Protein AF-A0A383CSD3-F1 (afdb_monomer_lite)

Structure (mmCIF, N/CA/C/O backbone):
data_AF-A0A383CSD3-F1
#
_entry.id   AF-A0A383CSD3-F1
#
loop_
_atom_site.group_PDB
_atom_site.id
_atom_site.type_symbol
_atom_site.label_atom_id
_atom_site.label_alt_id
_atom_site.label_comp_id
_atom_site.label_asym_id
_atom_site.label_entity_id
_atom_site.label_seq_id
_atom_site.pdbx_PDB_ins_code
_atom_site.Cartn_x
_atom_site.Cartn_y
_atom_site.Cartn_z
_atom_site.occupancy
_atom_site.B_iso_or_equiv
_atom_site.auth_seq_id
_atom_site.auth_comp_id
_atom_site.auth_asym_id
_atom_site.auth_atom_id
_atom_site.pdbx_PDB_model_num
ATOM 1 N N . MET A 1 1 ? 3.327 -31.174 -11.644 1.00 37.53 1 MET A N 1
ATOM 2 C CA . MET A 1 1 ? 3.788 -30.300 -10.546 1.00 37.53 1 MET A CA 1
ATOM 3 C C . MET A 1 1 ? 2.641 -29.355 -10.248 1.00 37.53 1 MET A C 1
ATOM 5 O O . MET A 1 1 ? 2.249 -28.634 -11.151 1.00 37.53 1 MET A O 1
ATOM 9 N N . VAL A 1 2 ? 2.007 -29.459 -9.078 1.00 44.34 2 VAL A N 1
ATOM 10 C CA . VAL A 1 2 ? 0.899 -28.562 -8.716 1.00 44.34 2 VAL A CA 1
ATOM 11 C C . VAL A 1 2 ? 1.525 -27.230 -8.331 1.00 44.34 2 VAL A C 1
ATOM 13 O O . VAL A 1 2 ? 2.250 -27.156 -7.341 1.00 44.34 2 VAL A O 1
ATOM 16 N N . GLU A 1 3 ? 1.311 -26.209 -9.148 1.00 51.56 3 GLU A N 1
ATOM 17 C CA . GLU A 1 3 ? 1.737 -24.847 -8.854 1.00 51.56 3 GLU A CA 1
ATOM 18 C C . GLU A 1 3 ? 0.929 -24.367 -7.640 1.00 51.56 3 GLU A C 1
ATOM 20 O O . GLU A 1 3 ? -0.267 -24.091 -7.733 1.00 51.56 3 GLU A O 1
ATOM 25 N N . GLN A 1 4 ? 1.541 -24.381 -6.452 1.00 55.56 4 GLN A N 1
ATOM 26 C CA . GLN A 1 4 ? 0.902 -23.843 -5.254 1.00 55.56 4 GLN A CA 1
ATOM 27 C C . GLN A 1 4 ? 0.767 -22.330 -5.427 1.00 55.56 4 GLN A C 1
ATOM 29 O O . GLN A 1 4 ? 1.710 -21.577 -5.185 1.00 55.56 4 GLN A O 1
ATOM 34 N N . LYS A 1 5 ? -0.415 -21.887 -5.860 1.00 75.00 5 LYS A N 1
ATOM 35 C CA . LYS A 1 5 ? -0.744 -20.468 -5.964 1.00 75.00 5 LYS A CA 1
ATOM 36 C C . LYS A 1 5 ? -0.708 -19.863 -4.560 1.00 75.00 5 LYS A C 1
ATOM 38 O O . LYS A 1 5 ? -1.419 -20.312 -3.662 1.00 75.00 5 LYS A O 1
ATOM 43 N N . ILE A 1 6 ? 0.169 -18.885 -4.357 1.00 86.19 6 ILE A N 1
ATOM 44 C CA . ILE A 1 6 ? 0.333 -18.230 -3.059 1.00 86.19 6 ILE A CA 1
ATOM 45 C C . ILE A 1 6 ? -0.968 -17.503 -2.701 1.00 86.19 6 ILE A C 1
ATOM 47 O O . ILE A 1 6 ? -1.416 -16.622 -3.430 1.00 86.19 6 ILE A O 1
ATOM 51 N N . ASP A 1 7 ? -1.558 -17.850 -1.557 1.00 92.50 7 ASP A N 1
ATOM 52 C CA . ASP A 1 7 ? -2.772 -17.201 -1.065 1.00 92.50 7 ASP A CA 1
ATOM 53 C C . ASP A 1 7 ? -2.433 -15.935 -0.263 1.00 92.50 7 ASP A C 1
ATOM 55 O O . ASP A 1 7 ? -2.211 -15.955 0.955 1.00 92.50 7 ASP A O 1
ATOM 59 N N . TYR A 1 8 ? -2.369 -14.810 -0.971 1.00 95.12 8 TYR A N 1
ATOM 60 C CA . TYR A 1 8 ? -2.141 -13.498 -0.369 1.00 95.12 8 TYR A CA 1
ATOM 61 C C . TYR A 1 8 ? -3.342 -12.991 0.439 1.00 95.12 8 TYR A C 1
ATOM 63 O O . TYR A 1 8 ? -3.151 -12.283 1.431 1.00 95.12 8 TYR A O 1
ATOM 71 N N . PHE A 1 9 ? -4.566 -13.373 0.067 1.00 94.38 9 PHE A N 1
ATOM 72 C CA . PHE A 1 9 ? -5.780 -12.950 0.762 1.00 94.38 9 PHE A CA 1
ATOM 73 C C . PHE A 1 9 ? -5.790 -13.468 2.202 1.00 94.38 9 PHE A C 1
ATOM 75 O O . PHE A 1 9 ? -5.926 -12.682 3.143 1.00 94.38 9 PHE A O 1
ATOM 82 N N . THR A 1 10 ? -5.518 -14.762 2.393 1.00 95.06 10 THR A N 1
ATOM 83 C CA . THR A 1 10 ? -5.446 -15.359 3.733 1.00 95.06 10 THR A CA 1
ATOM 84 C C . THR A 1 10 ? -4.360 -14.705 4.587 1.00 95.06 10 THR A C 1
ATOM 86 O O . THR A 1 10 ? -4.564 -14.462 5.777 1.00 95.06 10 THR A O 1
ATOM 89 N N . ARG A 1 11 ? -3.212 -14.338 4.002 1.00 95.94 11 ARG A N 1
ATOM 90 C CA . ARG A 1 11 ? -2.149 -13.620 4.731 1.00 95.94 11 ARG A CA 1
ATOM 91 C C . ARG A 1 11 ? -2.613 -12.248 5.223 1.00 95.94 11 ARG A C 1
ATOM 93 O O . ARG A 1 11 ? -2.342 -11.901 6.376 1.00 95.94 11 ARG A O 1
ATOM 100 N N . ARG A 1 12 ? -3.325 -11.487 4.382 1.00 96.31 12 ARG A N 1
ATOM 101 C CA . ARG A 1 12 ? -3.899 -10.182 4.754 1.00 96.31 12 ARG A CA 1
ATOM 102 C C . ARG A 1 12 ? -4.965 -10.323 5.837 1.00 96.31 12 ARG A C 1
ATOM 104 O O . ARG A 1 12 ? -4.945 -9.557 6.799 1.00 96.31 12 ARG A O 1
ATOM 111 N N . GLU A 1 13 ? -5.838 -11.321 5.738 1.00 95.25 13 GLU A N 1
ATOM 112 C CA . GLU A 1 13 ? -6.864 -11.613 6.749 1.00 95.25 13 GLU A CA 1
ATOM 113 C C . GLU A 1 13 ? -6.246 -12.018 8.098 1.00 95.25 13 GLU A C 1
ATOM 115 O O . GLU A 1 13 ? -6.644 -11.517 9.150 1.00 95.25 13 GLU A O 1
ATOM 120 N N . LEU A 1 14 ? -5.213 -12.867 8.096 1.00 96.50 14 LEU A N 1
ATOM 121 C CA . LEU A 1 14 ? -4.504 -13.253 9.321 1.00 96.50 14 LEU A CA 1
ATOM 122 C C . LEU A 1 14 ? -3.807 -12.067 9.995 1.00 96.50 14 LEU A C 1
ATOM 124 O O . LEU A 1 14 ? -3.810 -11.980 11.224 1.00 96.50 14 LEU A O 1
ATOM 128 N N . LEU A 1 15 ? -3.217 -11.155 9.219 1.00 96.12 15 LEU A N 1
ATOM 129 C CA . LEU A 1 15 ? -2.637 -9.926 9.762 1.00 96.12 15 LEU A CA 1
ATOM 130 C C . LEU A 1 15 ? -3.724 -9.000 10.323 1.00 96.12 15 LEU A C 1
ATOM 132 O O . LEU A 1 15 ? -3.578 -8.476 11.426 1.00 96.12 15 LEU A O 1
ATOM 136 N N . SER A 1 16 ? -4.832 -8.859 9.597 1.00 94.88 16 SER A N 1
ATOM 137 C CA . SER A 1 16 ? -5.984 -8.037 9.981 1.00 94.88 16 SER A CA 1
ATOM 138 C C . SER A 1 16 ? -6.600 -8.473 11.313 1.00 94.88 16 SER A C 1
ATOM 140 O O . SER A 1 16 ? -7.018 -7.634 12.103 1.00 94.88 16 SER A O 1
ATOM 142 N N . LYS A 1 17 ? -6.579 -9.774 11.626 1.00 95.44 17 LYS A N 1
ATOM 143 C CA . LYS A 1 17 ? -7.045 -10.312 12.919 1.00 95.44 17 LYS A CA 1
ATOM 144 C C . LYS A 1 17 ? -6.117 -10.011 14.103 1.00 95.44 17 LYS A C 1
ATOM 146 O O . LYS A 1 17 ? -6.540 -10.156 15.245 1.00 95.44 17 LYS A O 1
ATOM 151 N N . LYS A 1 18 ? -4.855 -9.642 13.857 1.00 95.88 18 LYS A N 1
ATOM 152 C CA . LYS A 1 18 ? -3.849 -9.396 14.910 1.00 95.88 18 LYS A CA 1
ATOM 153 C C . LYS A 1 18 ? -3.735 -7.931 15.322 1.00 95.88 18 LYS A C 1
ATOM 155 O O . LYS A 1 18 ? -3.130 -7.642 16.352 1.00 95.88 18 LYS A O 1
ATOM 160 N N . VAL A 1 19 ? -4.251 -7.012 14.513 1.00 95.38 19 VAL A N 1
ATOM 161 C CA . VAL A 1 19 ? -4.183 -5.578 14.801 1.00 95.38 19 VAL A CA 1
ATOM 162 C C . VAL A 1 19 ? -5.338 -5.131 15.689 1.00 95.38 19 VAL A C 1
ATOM 164 O O . VAL A 1 19 ? -6.375 -5.786 15.781 1.00 95.38 19 VAL A O 1
ATOM 167 N N . GLN A 1 20 ? -5.151 -4.004 16.375 1.00 96.25 20 GLN A N 1
ATOM 168 C CA . GLN A 1 20 ? -6.221 -3.400 17.162 1.00 96.25 20 GLN A CA 1
ATOM 169 C C . GLN A 1 20 ? -7.387 -2.960 16.268 1.00 96.25 20 GLN A C 1
ATOM 171 O O . GLN A 1 20 ? -7.207 -2.670 15.082 1.00 96.25 20 GLN A O 1
ATOM 176 N N . LYS A 1 21 ? -8.576 -2.849 16.868 1.00 94.25 21 LYS A N 1
ATOM 177 C CA . LYS A 1 21 ? -9.758 -2.303 16.193 1.00 94.25 21 LYS A CA 1
ATOM 178 C C . LYS A 1 21 ? -9.509 -0.888 15.676 1.00 94.25 21 LYS A C 1
ATOM 180 O O . LYS A 1 21 ? -8.703 -0.140 16.244 1.00 94.25 21 LYS A O 1
ATOM 185 N N . ASN A 1 22 ? -10.242 -0.521 14.632 1.00 94.31 22 ASN A N 1
ATOM 186 C CA . ASN A 1 22 ? -10.176 0.775 13.970 1.00 94.31 22 ASN A CA 1
ATOM 187 C C . ASN A 1 22 ? -8.739 1.191 13.601 1.00 94.31 22 ASN A C 1
ATOM 189 O O . ASN A 1 22 ? -8.263 2.277 13.960 1.00 94.31 22 ASN A O 1
ATOM 193 N N . SER A 1 23 ? -8.031 0.273 12.944 1.00 96.31 23 SER A N 1
ATOM 194 C CA . SER A 1 23 ? -6.642 0.441 12.533 1.00 96.31 23 SER A CA 1
ATOM 195 C C . SER A 1 23 ? -6.480 0.523 11.019 1.00 96.31 23 SER A C 1
ATOM 197 O O . SER A 1 23 ? -7.322 0.059 10.254 1.00 96.31 23 SER A O 1
ATOM 199 N N . VAL A 1 24 ? -5.364 1.111 10.600 1.00 97.06 24 VAL A N 1
ATOM 200 C CA . VAL A 1 24 ? -4.882 1.098 9.220 1.00 97.06 24 VAL A CA 1
ATOM 201 C C . VAL A 1 24 ? -3.426 0.645 9.203 1.00 97.06 24 VAL A C 1
ATOM 203 O O . VAL A 1 24 ? -2.632 1.050 10.053 1.00 97.06 24 VAL A O 1
ATOM 206 N N . ILE A 1 25 ? -3.071 -0.217 8.254 1.00 97.00 25 ILE A N 1
ATOM 207 C CA . ILE A 1 25 ? -1.705 -0.710 8.057 1.00 97.00 25 ILE A CA 1
ATOM 208 C C . ILE A 1 25 ? -1.190 -0.151 6.738 1.00 97.00 25 ILE A C 1
ATOM 210 O O . ILE A 1 25 ? -1.853 -0.293 5.716 1.00 97.00 25 ILE A O 1
ATOM 214 N N . ILE A 1 26 ? -0.014 0.469 6.752 1.00 96.31 26 ILE A N 1
ATOM 215 C CA . ILE A 1 26 ? 0.578 1.118 5.582 1.00 96.31 26 ILE A CA 1
ATOM 216 C C . ILE A 1 26 ? 1.982 0.561 5.367 1.00 96.31 26 ILE A C 1
ATOM 218 O O . ILE A 1 26 ? 2.839 0.644 6.252 1.00 96.31 26 ILE A O 1
ATOM 222 N N . LEU A 1 27 ? 2.231 0.011 4.180 1.00 95.31 27 LEU A N 1
ATOM 223 C CA . LEU A 1 27 ? 3.535 -0.512 3.779 1.00 95.31 27 LEU A CA 1
ATOM 224 C C . LEU A 1 27 ? 3.960 0.099 2.450 1.00 95.31 27 LEU A C 1
ATOM 226 O O . LEU A 1 27 ? 3.217 0.047 1.474 1.00 95.31 27 LEU A O 1
ATOM 230 N N . ALA A 1 28 ? 5.175 0.638 2.399 1.00 95.12 28 ALA A N 1
ATOM 231 C CA . ALA A 1 28 ? 5.767 1.101 1.152 1.00 95.12 28 ALA A CA 1
ATOM 232 C C . ALA A 1 28 ? 6.562 -0.018 0.470 1.00 95.12 28 ALA A C 1
ATOM 234 O O . ALA A 1 28 ? 7.199 -0.853 1.122 1.00 95.12 28 ALA A O 1
ATOM 235 N N . SER A 1 29 ? 6.543 0.010 -0.856 1.00 94.88 29 SER A N 1
ATOM 236 C CA . SER A 1 29 ? 7.454 -0.750 -1.707 1.00 94.88 29 SER A CA 1
ATOM 237 C C . SER A 1 29 ? 8.913 -0.327 -1.500 1.00 94.88 29 SER A C 1
ATOM 239 O O . SER A 1 29 ? 9.234 0.713 -0.922 1.00 94.88 29 SER A O 1
ATOM 241 N N . SER A 1 30 ? 9.824 -1.159 -1.988 1.00 92.88 30 SER A N 1
ATOM 242 C CA . SER A 1 30 ? 11.228 -0.806 -2.158 1.00 92.88 30 SER A CA 1
ATOM 243 C C . SER A 1 30 ? 11.392 0.187 -3.311 1.00 92.88 30 SER A C 1
ATOM 245 O O . SER A 1 30 ? 10.555 0.262 -4.209 1.00 92.88 30 SER A O 1
ATOM 247 N N . SER A 1 31 ? 12.491 0.935 -3.305 1.00 90.31 31 SER A N 1
ATOM 248 C CA . SER A 1 31 ? 12.876 1.793 -4.429 1.00 90.31 31 SER A CA 1
ATOM 249 C C . SER A 1 31 ? 13.993 1.136 -5.240 1.00 90.31 31 SER A C 1
ATOM 251 O O . SER A 1 31 ? 14.827 0.434 -4.652 1.00 90.31 31 SER A O 1
ATOM 253 N N . PRO A 1 32 ? 14.053 1.368 -6.564 1.00 90.31 32 PRO A N 1
ATOM 254 C CA . PRO A 1 32 ? 15.194 0.968 -7.376 1.00 90.31 32 PRO A CA 1
ATOM 255 C C . PRO A 1 32 ? 16.492 1.528 -6.789 1.00 90.31 32 PRO A C 1
ATOM 257 O O . PRO A 1 32 ? 16.533 2.662 -6.307 1.00 90.31 32 PRO A O 1
ATOM 260 N N . LYS A 1 33 ? 17.554 0.719 -6.796 1.00 90.44 33 LYS A N 1
ATOM 261 C CA . LYS A 1 33 ? 18.867 1.119 -6.283 1.00 90.44 33 LYS A CA 1
ATOM 262 C C . LYS A 1 33 ? 19.832 1.313 -7.441 1.00 90.44 33 LYS A C 1
ATOM 264 O O . LYS A 1 33 ? 20.072 0.373 -8.197 1.00 90.44 33 LYS A O 1
ATOM 269 N N . ASN A 1 34 ? 20.413 2.505 -7.528 1.00 91.19 34 ASN A N 1
ATOM 270 C CA . ASN A 1 34 ? 21.464 2.801 -8.494 1.00 91.19 34 ASN A CA 1
ATOM 271 C C . ASN A 1 34 ? 22.716 1.965 -8.167 1.00 91.19 34 ASN A C 1
ATOM 273 O O . ASN A 1 34 ? 23.091 1.829 -6.998 1.00 91.19 34 ASN A O 1
ATOM 277 N N . ARG A 1 35 ? 23.320 1.368 -9.197 1.00 90.75 35 ARG A N 1
ATOM 278 C CA . ARG A 1 35 ? 24.593 0.649 -9.102 1.00 90.75 35 ARG A CA 1
ATOM 279 C C . ARG A 1 35 ? 25.756 1.562 -9.469 1.00 90.75 35 ARG A C 1
ATOM 281 O O . ARG A 1 35 ? 26.708 1.662 -8.699 1.00 90.75 35 ARG A O 1
ATOM 288 N N . ASN A 1 36 ? 25.681 2.192 -10.635 1.00 91.38 36 ASN A N 1
ATOM 289 C CA . ASN A 1 36 ? 26.670 3.123 -11.162 1.00 91.38 36 ASN A CA 1
ATOM 290 C C . ASN A 1 36 ? 26.034 3.964 -12.268 1.00 91.38 36 ASN A C 1
ATOM 292 O O . ASN A 1 36 ? 25.421 3.394 -13.157 1.00 91.38 36 ASN A O 1
ATOM 296 N N . SER A 1 37 ? 26.239 5.284 -12.243 1.00 86.44 37 SER A N 1
ATOM 297 C CA . SER A 1 37 ? 25.777 6.243 -13.261 1.00 86.44 37 SER A CA 1
ATOM 298 C C . SER A 1 37 ? 24.370 5.936 -13.806 1.00 86.44 37 SER A C 1
ATOM 300 O O . SER A 1 37 ? 23.378 6.275 -13.161 1.00 86.44 37 SER A O 1
ATOM 302 N N . ASP A 1 38 ? 24.297 5.284 -14.964 1.00 85.06 38 ASP A N 1
ATOM 303 C CA . ASP A 1 38 ? 23.110 4.965 -15.760 1.00 85.06 38 ASP A CA 1
ATOM 304 C C . ASP A 1 38 ? 22.510 3.572 -15.489 1.00 85.06 38 ASP A C 1
ATOM 306 O O . ASP A 1 38 ? 21.467 3.223 -16.037 1.00 85.06 38 ASP A O 1
ATOM 310 N N . SER A 1 39 ? 23.142 2.771 -14.635 1.00 85.12 39 SER A N 1
ATOM 311 C CA . SER A 1 39 ? 22.795 1.375 -14.396 1.00 85.12 39 SER A CA 1
ATOM 312 C C . SER A 1 39 ? 22.225 1.160 -12.993 1.00 85.12 39 SER A C 1
ATOM 314 O O . SER A 1 39 ? 22.773 1.608 -11.981 1.00 85.12 39 SER A O 1
ATOM 316 N N . ASN A 1 40 ? 21.133 0.399 -12.917 1.00 88.19 40 ASN A N 1
ATOM 317 C CA . ASN A 1 40 ? 20.479 0.014 -11.666 1.00 88.19 40 ASN A CA 1
ATOM 318 C C . ASN A 1 40 ? 20.794 -1.440 -11.294 1.00 88.19 40 ASN A C 1
ATOM 320 O O . ASN A 1 40 ? 21.025 -2.291 -12.153 1.00 88.19 40 ASN A O 1
ATOM 324 N N . TYR A 1 41 ? 20.769 -1.749 -9.998 1.00 92.31 41 TYR A N 1
ATOM 325 C CA . TYR A 1 41 ? 20.679 -3.138 -9.552 1.00 92.31 41 TYR A CA 1
ATOM 326 C C . TYR A 1 41 ? 19.324 -3.743 -9.949 1.00 92.3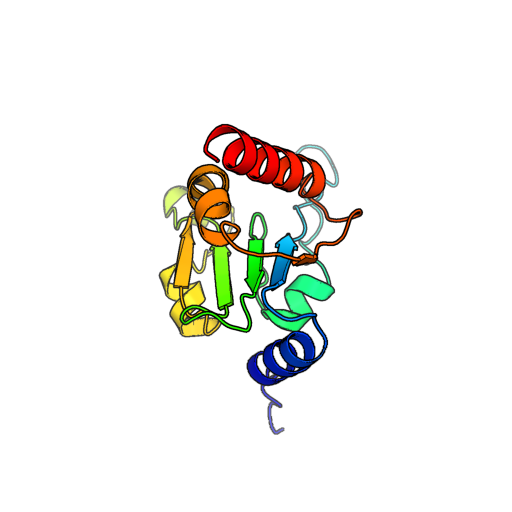1 41 TYR A C 1
ATOM 328 O O . TYR A 1 41 ? 18.335 -3.005 -10.023 1.00 92.31 41 TYR A O 1
ATOM 336 N N . PRO A 1 42 ? 19.240 -5.079 -10.121 1.00 91.25 42 PRO A N 1
ATOM 337 C CA . PRO A 1 42 ? 17.959 -5.760 -10.257 1.00 91.25 42 PRO A CA 1
ATOM 338 C C . PRO A 1 42 ? 17.018 -5.361 -9.122 1.00 91.25 42 PRO A C 1
ATOM 340 O O . PRO A 1 42 ? 17.410 -5.352 -7.947 1.00 91.25 42 PRO A O 1
ATOM 343 N N . PHE A 1 43 ? 15.787 -4.998 -9.476 1.00 91.56 43 PHE A N 1
ATOM 344 C CA . PHE A 1 43 ? 14.814 -4.571 -8.486 1.00 91.56 43 PHE A CA 1
ATOM 345 C C . PHE A 1 43 ? 14.509 -5.716 -7.519 1.00 91.56 43 PHE A C 1
ATOM 347 O O . PHE A 1 43 ? 14.256 -6.850 -7.918 1.00 91.56 43 PHE A O 1
ATOM 354 N N . ARG A 1 44 ? 14.521 -5.401 -6.223 1.00 93.12 44 ARG A N 1
ATOM 355 C CA . ARG A 1 44 ? 14.082 -6.313 -5.172 1.00 93.12 44 ARG A CA 1
ATOM 356 C C . ARG A 1 44 ? 13.084 -5.604 -4.277 1.00 93.12 44 ARG A C 1
ATOM 358 O O . ARG A 1 44 ? 13.413 -4.605 -3.630 1.00 93.12 44 ARG A O 1
ATOM 365 N N . GLN A 1 45 ? 11.885 -6.171 -4.224 1.00 94.69 45 GLN A N 1
ATOM 366 C CA . GLN A 1 45 ? 10.784 -5.655 -3.430 1.00 94.69 45 GLN A CA 1
ATOM 367 C C . GLN A 1 45 ? 11.050 -5.780 -1.921 1.00 94.69 45 GLN A C 1
ATOM 369 O O . GLN A 1 45 ? 11.832 -6.618 -1.460 1.00 94.69 45 GLN A O 1
ATOM 374 N N . ASN A 1 46 ? 10.370 -4.945 -1.133 1.00 94.06 46 ASN A N 1
ATOM 375 C CA . ASN A 1 46 ? 10.333 -5.086 0.316 1.00 94.06 46 ASN A CA 1
ATOM 376 C C . ASN A 1 46 ? 9.626 -6.399 0.696 1.00 94.06 46 ASN A C 1
ATOM 378 O O . ASN A 1 46 ? 8.512 -6.651 0.243 1.00 94.06 46 ASN A O 1
ATOM 382 N N . SER A 1 47 ? 10.240 -7.214 1.560 1.00 93.56 47 SER A N 1
ATOM 383 C CA . SER A 1 47 ? 9.714 -8.541 1.905 1.00 93.56 47 SER A CA 1
ATOM 384 C C . SER A 1 47 ? 8.304 -8.508 2.498 1.00 93.56 47 SER A C 1
ATOM 386 O O . SER A 1 47 ? 7.489 -9.349 2.141 1.00 93.56 47 SER A O 1
ATOM 388 N N . ASN A 1 48 ? 7.994 -7.546 3.374 1.00 94.19 48 ASN A N 1
ATOM 389 C CA . ASN A 1 48 ? 6.671 -7.455 4.004 1.00 94.19 48 ASN A CA 1
ATOM 390 C C . ASN A 1 48 ? 5.608 -7.019 2.997 1.00 94.19 48 ASN A C 1
ATOM 392 O O . ASN A 1 48 ? 4.501 -7.550 3.002 1.00 94.19 48 ASN A O 1
ATOM 396 N N . PHE A 1 49 ? 5.963 -6.071 2.127 1.00 95.38 49 PHE A N 1
ATOM 397 C CA . PHE A 1 49 ? 5.104 -5.644 1.029 1.00 95.38 49 PHE A CA 1
ATOM 398 C C . PHE A 1 49 ? 4.806 -6.830 0.104 1.00 95.38 49 PHE A C 1
ATOM 400 O O . PHE A 1 49 ? 3.649 -7.213 -0.046 1.00 95.38 49 PHE A O 1
ATOM 407 N N . LEU A 1 50 ? 5.853 -7.486 -0.411 1.00 95.31 50 LEU A N 1
ATOM 408 C CA . LEU A 1 50 ? 5.736 -8.626 -1.320 1.00 95.31 50 LEU A CA 1
ATOM 409 C C . LEU A 1 50 ? 4.969 -9.795 -0.694 1.00 95.31 50 LEU A C 1
ATOM 411 O O . LEU A 1 50 ? 4.169 -10.440 -1.360 1.00 95.31 50 LEU A O 1
ATOM 415 N N . TYR A 1 51 ? 5.182 -10.066 0.595 1.00 95.44 51 TYR A N 1
ATOM 416 C CA . TYR A 1 51 ? 4.511 -11.153 1.304 1.00 95.44 51 TYR A CA 1
ATOM 417 C C . TYR A 1 51 ? 2.985 -10.986 1.355 1.00 95.44 51 TYR A C 1
ATOM 419 O O . TYR A 1 51 ? 2.276 -11.995 1.350 1.00 95.44 51 TYR A O 1
ATOM 427 N N . LEU A 1 52 ? 2.491 -9.743 1.405 1.00 95.69 52 LEU A N 1
ATOM 428 C CA . LEU A 1 52 ? 1.067 -9.419 1.551 1.00 95.69 52 LEU A CA 1
ATOM 429 C C . LEU A 1 52 ? 0.366 -9.081 0.232 1.00 95.69 52 LEU A C 1
ATOM 431 O O . LEU A 1 52 ? -0.850 -9.267 0.147 1.00 95.69 52 LEU A O 1
ATOM 435 N N . SER A 1 53 ? 1.095 -8.582 -0.768 1.00 94.81 53 SER A N 1
ATOM 436 C CA . SER A 1 53 ? 0.527 -8.223 -2.073 1.00 94.81 53 SER A CA 1
ATOM 437 C C . SER A 1 53 ? 0.902 -9.174 -3.198 1.00 94.81 53 SER A C 1
ATOM 439 O O . SER A 1 53 ? 0.090 -9.377 -4.084 1.00 94.81 53 SER A O 1
ATOM 441 N N . GLY A 1 54 ? 2.119 -9.717 -3.215 1.00 93.75 54 GLY A N 1
ATOM 442 C CA . GLY A 1 54 ? 2.677 -10.319 -4.430 1.00 93.75 54 GLY A CA 1
ATOM 443 C C . GLY A 1 54 ? 3.024 -9.297 -5.519 1.00 93.75 54 GLY A C 1
ATOM 444 O O . GLY A 1 54 ? 3.383 -9.689 -6.619 1.00 93.75 54 GLY A O 1
ATOM 445 N N . TYR A 1 55 ? 2.938 -7.996 -5.227 1.00 94.12 55 TYR A N 1
ATOM 446 C CA . TYR A 1 55 ? 3.156 -6.934 -6.204 1.00 94.12 55 TYR A CA 1
ATOM 447 C C . TYR A 1 55 ? 4.637 -6.538 -6.281 1.00 94.12 55 TYR A C 1
ATOM 449 O O . TYR A 1 55 ? 5.253 -6.140 -5.284 1.00 94.12 55 TYR A O 1
ATOM 457 N N . GLU A 1 56 ? 5.214 -6.636 -7.476 1.00 92.69 56 GLU A N 1
ATOM 458 C CA . GLU A 1 56 ? 6.662 -6.530 -7.705 1.00 92.69 56 GLU A CA 1
ATOM 459 C C . GLU A 1 56 ? 7.106 -5.211 -8.341 1.00 92.69 56 GLU A C 1
ATOM 461 O O . GLU A 1 56 ? 8.261 -5.075 -8.733 1.00 92.69 56 GLU A O 1
ATOM 466 N N . GLU A 1 57 ? 6.239 -4.200 -8.394 1.00 92.62 57 GLU A N 1
ATOM 467 C CA . GLU A 1 57 ? 6.621 -2.898 -8.944 1.00 92.62 57 GLU A CA 1
ATOM 468 C C . GLU A 1 57 ? 7.109 -1.912 -7.865 1.00 92.62 57 GLU A C 1
ATOM 470 O O . GLU A 1 57 ? 6.651 -1.945 -6.711 1.00 92.62 57 GLU A O 1
ATOM 475 N N . PRO A 1 58 ? 8.050 -1.014 -8.219 1.00 92.94 58 PRO A N 1
ATOM 476 C CA . PRO A 1 58 ? 8.486 0.072 -7.347 1.00 92.94 58 PRO A CA 1
ATOM 477 C C . PRO A 1 58 ? 7.417 1.166 -7.201 1.00 92.94 58 PRO A C 1
ATOM 479 O O . PRO A 1 58 ? 6.354 1.118 -7.821 1.00 92.94 58 PRO A O 1
ATOM 482 N N . ASP A 1 59 ? 7.722 2.173 -6.378 1.00 92.06 59 ASP A N 1
ATOM 483 C CA . ASP A 1 59 ? 6.928 3.403 -6.202 1.00 92.06 59 ASP A CA 1
ATOM 484 C C . ASP A 1 59 ? 5.442 3.136 -5.951 1.00 92.06 59 ASP A C 1
ATOM 486 O O . ASP A 1 59 ? 4.543 3.726 -6.548 1.00 92.06 59 ASP A O 1
ATOM 490 N N . SER A 1 60 ? 5.212 2.186 -5.057 1.00 94.88 60 SER A N 1
ATOM 491 C CA . SER A 1 60 ? 3.898 1.682 -4.696 1.00 94.88 60 SER A CA 1
ATOM 492 C C . SER A 1 60 ? 3.709 1.617 -3.183 1.00 94.88 60 SER A C 1
ATOM 494 O O . SER A 1 60 ? 4.673 1.432 -2.431 1.00 94.88 60 SER A O 1
ATOM 496 N N . VAL A 1 61 ? 2.471 1.775 -2.721 1.00 96.06 61 VAL A N 1
ATOM 497 C CA . VAL A 1 61 ? 2.095 1.723 -1.302 1.00 96.06 61 VAL A CA 1
ATOM 498 C C . VAL A 1 61 ? 0.859 0.853 -1.137 1.00 96.06 61 VAL A C 1
ATOM 500 O O . VAL A 1 61 ? -0.140 1.038 -1.819 1.00 96.06 61 VAL A O 1
ATOM 503 N N . LEU A 1 62 ? 0.932 -0.086 -0.204 1.00 96.19 62 LEU A N 1
ATOM 504 C CA . LEU A 1 62 ? -0.159 -0.959 0.188 1.00 96.19 62 LEU A CA 1
ATOM 505 C C . LEU A 1 62 ? -0.804 -0.392 1.446 1.00 96.19 62 LEU A C 1
ATOM 507 O O . LEU A 1 62 ? -0.107 -0.050 2.407 1.00 96.19 62 LEU A O 1
ATOM 511 N N . VAL A 1 63 ? -2.132 -0.339 1.445 1.00 97.38 63 VAL A N 1
ATOM 512 C CA . VAL A 1 63 ? -2.942 0.096 2.581 1.00 97.38 63 VAL A CA 1
ATOM 513 C C . VAL A 1 63 ? -3.939 -1.005 2.928 1.00 97.38 63 VAL A C 1
ATOM 515 O O . VAL A 1 63 ? -4.721 -1.425 2.076 1.00 97.38 63 VAL A O 1
ATOM 518 N N . LEU A 1 64 ? -3.911 -1.470 4.180 1.00 97.38 64 LEU A N 1
ATOM 519 C CA . LEU A 1 64 ? -4.909 -2.393 4.722 1.00 97.38 64 LEU A CA 1
ATOM 520 C C . LEU A 1 64 ? -5.789 -1.702 5.749 1.00 97.38 64 LEU A C 1
ATOM 522 O O . LEU A 1 64 ? -5.296 -1.045 6.667 1.00 97.38 64 LEU A O 1
ATOM 526 N N . ARG A 1 65 ? -7.091 -1.913 5.604 1.00 96.62 65 ARG A N 1
ATOM 527 C CA . ARG A 1 65 ? -8.169 -1.315 6.386 1.00 96.62 65 ARG A CA 1
ATOM 528 C C . ARG A 1 65 ? -9.143 -2.413 6.843 1.00 96.62 65 ARG A C 1
ATOM 530 O O . ARG A 1 65 ? -10.203 -2.582 6.248 1.00 96.62 65 ARG A O 1
ATOM 537 N N . PRO A 1 66 ? -8.790 -3.197 7.880 1.00 94.12 66 PRO A N 1
ATOM 538 C CA . PRO A 1 66 ? -9.496 -4.430 8.252 1.00 94.12 66 PRO A CA 1
ATOM 539 C C . PRO A 1 66 ? -11.017 -4.323 8.437 1.00 94.12 66 PRO A C 1
ATOM 541 O O . PRO A 1 66 ? -11.737 -5.284 8.171 1.00 94.12 66 PRO A O 1
ATOM 544 N N . GLU A 1 67 ? -11.494 -3.178 8.929 1.00 92.75 67 GLU A N 1
ATOM 545 C CA . GLU A 1 67 ? -12.895 -2.953 9.315 1.00 92.75 67 GLU A CA 1
ATOM 546 C C . GLU A 1 67 ? -13.692 -2.150 8.275 1.00 92.75 67 GLU A C 1
ATOM 548 O O . GLU A 1 67 ? -14.873 -1.877 8.482 1.00 92.75 67 GLU A O 1
ATOM 553 N N . ASP A 1 68 ? -13.068 -1.752 7.167 1.00 93.19 68 ASP A N 1
ATOM 554 C CA . ASP A 1 68 ? -13.719 -0.966 6.122 1.00 93.19 68 ASP A CA 1
ATOM 555 C C . ASP A 1 68 ? -14.206 -1.840 4.961 1.00 93.19 68 ASP A C 1
ATOM 557 O O . ASP A 1 68 ? -13.860 -3.015 4.852 1.00 93.19 68 ASP A O 1
ATOM 561 N N . LYS A 1 69 ? -15.027 -1.253 4.079 1.00 90.19 69 LYS A N 1
ATOM 562 C CA . LYS A 1 69 ? -15.502 -1.932 2.863 1.00 90.19 69 LYS A CA 1
ATOM 563 C C . LYS A 1 69 ? -14.357 -2.226 1.893 1.00 90.19 69 LYS A C 1
ATOM 565 O O . LYS A 1 69 ? -14.244 -3.344 1.415 1.00 90.19 69 LYS A O 1
ATOM 570 N N . GLU A 1 70 ? -13.522 -1.223 1.633 1.00 92.88 70 GLU A N 1
ATOM 571 C CA . GLU A 1 70 ? -12.292 -1.361 0.850 1.00 92.88 70 GLU A CA 1
ATOM 572 C C . GLU A 1 70 ? -11.157 -1.713 1.814 1.00 92.88 70 GLU A C 1
ATOM 574 O O . GLU A 1 70 ? -10.555 -0.832 2.441 1.00 92.88 70 GLU A O 1
ATOM 579 N N . LYS A 1 71 ? -10.918 -3.015 1.992 1.00 95.19 71 LYS A N 1
ATOM 580 C CA . LYS A 1 71 ? -9.961 -3.533 2.970 1.00 95.19 71 LYS A CA 1
ATOM 581 C C . LYS A 1 71 ? -8.540 -3.503 2.454 1.00 95.19 71 LYS A C 1
ATOM 583 O O . LYS A 1 71 ? -7.621 -3.374 3.259 1.00 95.19 71 LYS A O 1
ATOM 588 N N . PHE A 1 72 ? -8.345 -3.666 1.154 1.00 97.06 72 PHE A N 1
ATOM 589 C CA . PHE A 1 72 ? -7.035 -3.743 0.536 1.00 97.06 72 PHE A CA 1
ATOM 590 C C . PHE A 1 72 ? -6.940 -2.787 -0.647 1.00 97.06 72 PHE A C 1
ATOM 592 O O . PHE A 1 72 ? -7.574 -2.983 -1.679 1.00 97.06 72 PHE A O 1
ATOM 599 N N . ILE A 1 73 ? -6.114 -1.755 -0.481 1.00 97.69 73 ILE A N 1
ATOM 600 C CA . ILE A 1 73 ? -5.904 -0.704 -1.472 1.00 97.69 73 ILE A CA 1
ATOM 601 C C . ILE A 1 73 ? -4.430 -0.678 -1.875 1.00 97.69 73 ILE A C 1
ATOM 603 O O . ILE A 1 73 ? -3.542 -0.754 -1.016 1.00 97.69 73 ILE A O 1
ATOM 607 N N . ILE A 1 74 ? -4.165 -0.527 -3.173 1.00 97.12 74 ILE A N 1
ATOM 608 C CA . ILE A 1 74 ? -2.821 -0.294 -3.712 1.00 97.12 74 ILE A CA 1
ATOM 609 C C . ILE A 1 74 ? -2.740 1.099 -4.337 1.00 97.12 74 ILE A C 1
ATOM 611 O O . ILE A 1 74 ? -3.547 1.485 -5.174 1.00 97.12 74 ILE A O 1
ATOM 615 N N . PHE A 1 75 ? -1.708 1.846 -3.973 1.00 97.00 75 PHE A N 1
ATOM 616 C CA . PHE A 1 75 ? -1.224 2.972 -4.755 1.00 97.00 75 PHE A CA 1
ATOM 617 C C . PHE A 1 75 ? -0.075 2.483 -5.622 1.00 97.00 75 PHE A C 1
ATOM 619 O O . PHE A 1 75 ? 0.886 1.939 -5.082 1.00 97.00 75 PHE A O 1
ATOM 626 N N . CYS A 1 76 ? -0.155 2.681 -6.931 1.00 95.06 76 CYS A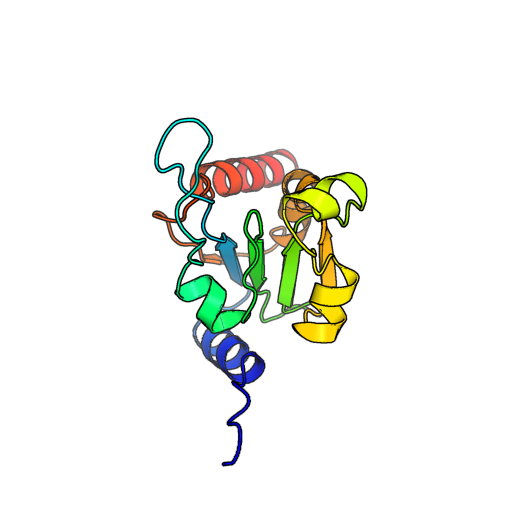 N 1
ATOM 627 C CA . CYS A 1 76 ? 0.864 2.250 -7.884 1.00 95.06 76 CYS A CA 1
ATOM 628 C C . CYS A 1 76 ? 1.095 3.306 -8.964 1.00 95.06 76 CYS A C 1
ATOM 630 O O . CYS A 1 76 ? 0.360 4.293 -9.072 1.00 95.06 76 CYS A O 1
ATOM 632 N N . ARG A 1 77 ? 2.139 3.113 -9.769 1.00 93.06 77 ARG A N 1
ATOM 633 C CA . ARG A 1 77 ? 2.418 3.990 -10.907 1.00 93.06 77 ARG A CA 1
ATOM 634 C C . ARG A 1 77 ? 1.306 3.882 -11.946 1.00 93.06 77 ARG A C 1
ATOM 636 O O . ARG A 1 77 ? 0.767 2.805 -12.189 1.00 93.06 77 ARG A O 1
ATOM 643 N N . ASP A 1 78 ? 1.014 5.011 -12.579 1.00 91.44 78 ASP A N 1
ATOM 644 C CA . ASP A 1 78 ? 0.139 5.037 -13.743 1.00 91.44 78 ASP A CA 1
ATOM 645 C C . ASP A 1 78 ? 0.814 4.330 -14.921 1.00 91.44 78 ASP A C 1
ATOM 647 O O . ASP A 1 78 ? 2.049 4.370 -15.079 1.00 91.44 78 ASP A O 1
ATOM 651 N N . ARG A 1 79 ? -0.015 3.715 -15.767 1.00 87.69 79 ARG A N 1
ATOM 652 C CA . ARG A 1 79 ? 0.432 3.258 -17.079 1.00 87.69 79 ARG A CA 1
ATOM 653 C C . ARG A 1 79 ? 0.893 4.442 -17.907 1.00 87.69 79 ARG A C 1
ATOM 655 O O . ARG A 1 79 ? 0.252 5.492 -17.940 1.00 87.69 79 ARG A O 1
ATOM 662 N N . ASN A 1 80 ? 2.028 4.265 -18.563 1.00 85.56 80 ASN A N 1
ATOM 663 C CA . ASN A 1 80 ? 2.582 5.265 -19.456 1.00 85.56 80 ASN A CA 1
ATOM 664 C C . ASN A 1 80 ? 3.285 4.542 -20.608 1.00 85.56 80 ASN A C 1
ATOM 666 O O . ASN A 1 80 ? 4.434 4.131 -20.433 1.00 85.56 80 ASN A O 1
ATOM 670 N N . PRO A 1 81 ? 2.638 4.436 -21.784 1.00 83.44 81 PRO A N 1
ATOM 671 C CA . PRO A 1 81 ? 3.181 3.707 -22.927 1.00 83.44 81 PRO A CA 1
ATOM 672 C C . PRO A 1 81 ? 4.585 4.165 -23.333 1.00 83.44 81 PRO A C 1
ATOM 674 O O . PRO A 1 81 ? 5.417 3.345 -23.710 1.00 83.44 81 PRO A O 1
ATOM 677 N N . ASN A 1 82 ? 4.883 5.462 -23.204 1.00 81.25 82 ASN A N 1
ATOM 678 C CA . ASN A 1 82 ? 6.199 6.001 -23.545 1.00 81.25 82 ASN A CA 1
ATOM 679 C C . ASN A 1 82 ? 7.276 5.526 -22.565 1.00 81.25 82 ASN A C 1
ATOM 681 O O . ASN A 1 82 ? 8.393 5.242 -22.979 1.00 81.25 82 ASN A O 1
ATOM 685 N N . SER A 1 83 ? 6.960 5.441 -21.270 1.00 77.88 83 SER A N 1
ATOM 686 C CA . SER A 1 83 ? 7.902 4.938 -20.262 1.00 77.88 83 SER A CA 1
ATOM 687 C C . SER A 1 83 ? 8.015 3.417 -20.286 1.00 77.88 83 SER A C 1
ATOM 689 O O . SER A 1 83 ? 9.091 2.890 -20.036 1.00 77.88 83 SER A O 1
ATOM 691 N N . GLU A 1 84 ? 6.933 2.706 -20.602 1.00 85.00 84 GLU A N 1
ATOM 692 C CA . GLU A 1 84 ? 6.901 1.238 -20.651 1.00 85.00 84 GLU A CA 1
ATOM 693 C C . GLU A 1 84 ? 7.811 0.655 -21.738 1.00 85.00 84 GLU A C 1
ATOM 695 O O . GLU A 1 84 ? 8.333 -0.444 -21.570 1.00 85.00 84 GLU A O 1
ATOM 700 N N . GLN A 1 85 ? 8.081 1.415 -22.807 1.00 81.56 85 GLN A N 1
ATOM 701 C CA . GLN A 1 85 ? 9.084 1.050 -23.816 1.00 81.56 85 GLN A CA 1
ATOM 702 C C . GLN A 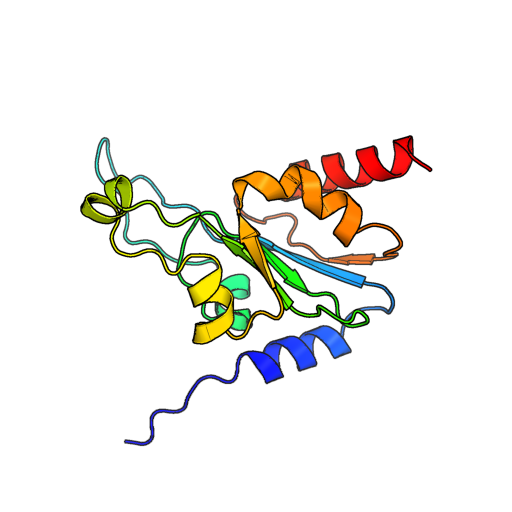1 85 ? 10.499 0.902 -23.235 1.00 81.56 85 GLN A C 1
ATOM 704 O O . GLN A 1 85 ? 11.299 0.146 -23.781 1.00 81.56 85 GLN A O 1
ATOM 709 N N . TRP A 1 86 ? 10.803 1.602 -22.137 1.00 79.44 86 TRP A N 1
ATOM 710 C CA . TRP A 1 86 ? 12.129 1.623 -21.510 1.00 79.44 86 TRP A CA 1
ATOM 711 C C . TRP A 1 86 ? 12.163 0.856 -20.186 1.00 79.44 86 TRP A C 1
ATOM 713 O O . TRP A 1 86 ? 13.073 0.067 -19.949 1.00 79.44 86 TRP A O 1
ATOM 723 N N . ASP A 1 87 ? 11.160 1.069 -19.333 1.00 73.62 87 ASP A N 1
ATOM 724 C CA . ASP A 1 87 ? 11.088 0.506 -17.980 1.00 73.62 87 ASP A CA 1
ATOM 725 C C . ASP A 1 87 ? 10.448 -0.890 -17.936 1.00 73.62 87 ASP A C 1
ATOM 727 O O . ASP A 1 87 ? 10.433 -1.531 -16.883 1.00 73.62 87 ASP A O 1
ATOM 731 N N . GLY A 1 88 ? 9.878 -1.338 -19.056 1.00 79.94 88 GLY A N 1
ATOM 732 C CA . GLY A 1 88 ? 9.034 -2.521 -19.126 1.00 79.94 88 GLY A CA 1
ATOM 733 C C . GLY A 1 88 ? 7.580 -2.248 -18.740 1.00 79.94 88 GLY A C 1
ATOM 734 O O . GLY A 1 88 ? 7.190 -1.144 -18.350 1.00 79.94 88 GLY A O 1
ATOM 735 N N . PHE A 1 89 ? 6.766 -3.293 -18.877 1.00 81.25 89 PHE A N 1
ATOM 736 C CA . PHE A 1 89 ? 5.327 -3.245 -18.650 1.00 81.25 89 PHE A CA 1
ATOM 737 C C . PHE A 1 89 ? 4.973 -2.820 -17.221 1.00 81.25 89 PHE A C 1
ATOM 739 O O . PHE A 1 89 ? 5.622 -3.224 -16.254 1.00 81.25 89 PHE A O 1
ATOM 746 N N . ARG A 1 90 ? 3.905 -2.028 -17.096 1.00 87.38 90 ARG A N 1
ATOM 747 C CA . ARG A 1 90 ? 3.318 -1.630 -15.815 1.00 87.38 90 ARG A CA 1
ATOM 748 C C . ARG A 1 90 ? 1.904 -2.188 -15.717 1.00 87.38 90 ARG A C 1
ATOM 750 O O . ARG A 1 90 ? 1.086 -2.008 -16.621 1.00 87.38 90 ARG A O 1
ATOM 757 N N . SER A 1 91 ? 1.596 -2.811 -14.589 1.00 85.38 91 SER A N 1
ATOM 758 C CA . SER A 1 91 ? 0.273 -3.361 -14.283 1.00 85.38 91 SER A CA 1
ATOM 759 C C . SER A 1 91 ? -0.787 -2.262 -14.332 1.00 85.38 91 SER A C 1
ATOM 761 O O . SER A 1 91 ? -1.857 -2.449 -14.909 1.00 85.38 91 SER A O 1
ATOM 763 N N . GLY A 1 92 ? -0.454 -1.078 -13.804 1.00 90.06 92 GLY A N 1
ATOM 764 C CA . GLY A 1 92 ? -1.406 0.016 -13.631 1.00 90.06 92 GLY A CA 1
ATOM 765 C C . GLY A 1 92 ? -2.460 -0.303 -12.573 1.00 90.06 92 GLY A C 1
ATOM 766 O O . GLY A 1 92 ? -2.409 -1.336 -11.907 1.00 90.06 92 GLY A O 1
ATOM 767 N N . GLN A 1 93 ? -3.431 0.594 -12.414 1.00 94.44 93 GLN A N 1
ATOM 768 C CA . GLN A 1 93 ? -4.494 0.423 -11.421 1.00 94.44 93 GLN A CA 1
ATOM 769 C C . GLN A 1 93 ? -5.422 -0.743 -11.768 1.00 94.44 93 GLN A C 1
ATOM 771 O O . GLN A 1 93 ? -5.803 -1.494 -10.879 1.00 94.44 93 GLN A O 1
ATOM 776 N N . GLU A 1 94 ? -5.737 -0.922 -13.051 1.00 92.56 94 GLU A N 1
ATOM 777 C CA . GLU A 1 94 ? -6.571 -2.030 -13.532 1.00 92.56 94 GLU A CA 1
ATOM 778 C C . GLU A 1 94 ? -5.915 -3.382 -13.222 1.00 92.56 94 GLU A C 1
ATOM 780 O O . GLU A 1 94 ? -6.519 -4.201 -12.536 1.00 92.56 94 GLU A O 1
ATOM 785 N N . GLY A 1 95 ? -4.637 -3.569 -13.580 1.00 91.44 95 GLY A N 1
ATOM 786 C CA . GLY A 1 95 ? -3.903 -4.798 -13.250 1.00 91.44 95 GLY A CA 1
ATOM 787 C C . GLY A 1 95 ? -3.734 -5.012 -11.741 1.00 91.44 95 GLY A C 1
ATOM 788 O O . GLY A 1 95 ? -3.809 -6.135 -11.252 1.00 91.44 95 GLY A O 1
ATOM 789 N N . ALA A 1 96 ? -3.588 -3.942 -10.951 1.00 93.12 96 ALA A N 1
ATOM 790 C CA . ALA A 1 96 ? -3.556 -4.063 -9.492 1.00 93.12 96 ALA A CA 1
ATOM 791 C C . ALA A 1 96 ? -4.891 -4.562 -8.898 1.00 93.12 96 ALA A C 1
ATOM 793 O O . ALA A 1 96 ? -4.895 -5.193 -7.841 1.00 93.12 96 ALA A O 1
ATOM 794 N N . VAL A 1 97 ? -6.025 -4.317 -9.553 1.00 94.81 97 VAL A N 1
ATOM 795 C CA . VAL A 1 97 ? -7.322 -4.870 -9.136 1.00 94.81 97 VAL A CA 1
ATOM 796 C C . VAL A 1 97 ? -7.491 -6.293 -9.671 1.00 94.81 97 VAL A C 1
ATOM 798 O O . VAL A 1 97 ? -7.781 -7.201 -8.894 1.00 94.81 97 VAL A O 1
ATOM 801 N N . GLU A 1 98 ? -7.257 -6.504 -10.965 1.00 92.81 98 GLU A N 1
ATOM 802 C CA . GLU A 1 98 ? -7.519 -7.775 -11.652 1.00 92.81 98 GLU A CA 1
ATOM 803 C C . GLU A 1 98 ? -6.541 -8.890 -11.250 1.00 92.81 98 GLU A C 1
ATOM 805 O O . GLU A 1 98 ? -6.968 -9.992 -10.899 1.00 92.81 98 GLU A O 1
ATOM 810 N N . ASP A 1 99 ? -5.237 -8.603 -11.237 1.00 89.75 99 ASP A N 1
ATOM 811 C CA . ASP A 1 99 ? -4.196 -9.619 -11.037 1.00 89.75 99 ASP A CA 1
ATOM 812 C C . ASP A 1 99 ? -3.845 -9.813 -9.5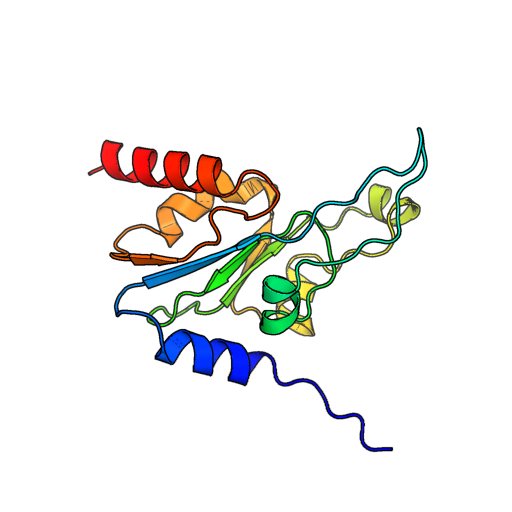56 1.00 89.75 99 ASP A C 1
ATOM 814 O O . ASP A 1 99 ? -3.560 -10.926 -9.103 1.00 89.75 99 ASP A O 1
ATOM 818 N N . ILE A 1 100 ? -3.865 -8.724 -8.781 1.00 91.00 100 ILE A N 1
ATOM 819 C CA . ILE A 1 100 ? -3.443 -8.715 -7.369 1.00 91.00 100 ILE A CA 1
ATOM 820 C C . ILE A 1 100 ? -4.635 -8.850 -6.406 1.00 91.00 100 ILE A C 1
ATOM 822 O O . ILE A 1 100 ? -4.462 -9.194 -5.226 1.00 91.00 100 ILE A O 1
ATOM 826 N N . GLY A 1 101 ? -5.856 -8.615 -6.896 1.00 92.94 101 GLY A N 1
ATOM 827 C CA . GLY A 1 101 ? -7.077 -8.678 -6.097 1.00 92.94 101 GLY A CA 1
ATOM 828 C C . GLY A 1 101 ? -7.162 -7.556 -5.065 1.00 92.94 101 GLY A C 1
ATOM 829 O O . GLY A 1 101 ? -7.557 -7.812 -3.924 1.00 92.94 101 GLY A O 1
ATOM 830 N N . ALA A 1 102 ? -6.708 -6.348 -5.418 1.00 95.69 102 ALA A N 1
ATOM 831 C CA . ALA A 1 102 ? -6.988 -5.151 -4.631 1.00 95.69 102 ALA A CA 1
ATOM 832 C C . ALA A 1 102 ? -8.469 -4.774 -4.756 1.00 95.69 102 ALA A C 1
ATOM 834 O O . ALA A 1 102 ? -9.031 -4.836 -5.844 1.00 95.69 102 ALA A O 1
ATOM 835 N N . ASP A 1 103 ? -9.090 -4.344 -3.656 1.00 96.62 103 ASP A N 1
ATOM 836 C CA . ASP A 1 103 ? -10.467 -3.837 -3.690 1.00 96.62 103 ASP A CA 1
ATOM 837 C C . ASP A 1 103 ? -10.533 -2.513 -4.462 1.00 96.62 103 ASP A C 1
ATOM 839 O O . ASP A 1 103 ? -11.532 -2.204 -5.108 1.00 96.62 103 ASP A O 1
ATOM 843 N N . ASN A 1 104 ? -9.460 -1.719 -4.382 1.00 96.25 104 ASN A N 1
ATOM 844 C CA . ASN A 1 104 ? -9.311 -0.488 -5.141 1.00 96.25 104 ASN A CA 1
ATOM 845 C C . ASN A 1 104 ? -7.830 -0.174 -5.404 1.00 96.25 104 ASN A C 1
ATOM 847 O O . ASN A 1 104 ? -6.952 -0.524 -4.606 1.00 96.25 104 ASN A O 1
ATOM 851 N N . ALA A 1 105 ? -7.548 0.525 -6.501 1.00 96.88 105 ALA A N 1
ATOM 852 C CA . ALA A 1 105 ? -6.201 0.946 -6.852 1.00 96.88 105 ALA A CA 1
ATOM 853 C C . ALA A 1 105 ? -6.162 2.397 -7.344 1.00 96.88 105 ALA A C 1
ATOM 855 O O . ALA A 1 105 ? -7.004 2.845 -8.120 1.00 96.88 105 ALA A O 1
ATOM 856 N N . PHE A 1 106 ? -5.147 3.142 -6.908 1.00 97.00 106 PHE A N 1
ATOM 857 C CA . PHE A 1 106 ? -4.996 4.563 -7.216 1.00 97.00 106 PHE A CA 1
ATOM 858 C C . PHE A 1 106 ? -3.597 4.896 -7.734 1.00 97.00 106 PHE A C 1
ATOM 860 O O . PHE A 1 106 ? -2.619 4.196 -7.477 1.00 97.00 106 PHE A O 1
ATOM 867 N N . SER A 1 107 ? -3.483 6.025 -8.433 1.00 96.25 107 SER A N 1
ATOM 868 C CA . SER A 1 107 ? -2.187 6.605 -8.799 1.00 96.25 107 SER A CA 1
ATOM 869 C C . SER A 1 107 ? -1.387 6.973 -7.554 1.00 96.25 107 SER A C 1
ATOM 871 O O . SER A 1 107 ? -1.880 7.700 -6.684 1.00 96.25 107 SER A O 1
ATOM 873 N N . ILE A 1 108 ? -0.121 6.560 -7.507 1.00 94.62 108 ILE A N 1
ATOM 874 C CA . ILE A 1 108 ? 0.825 6.960 -6.463 1.00 94.62 108 ILE A CA 1
ATOM 875 C C . ILE A 1 108 ? 0.972 8.483 -6.381 1.00 94.62 108 ILE A C 1
ATOM 877 O O . ILE A 1 108 ? 1.158 9.025 -5.295 1.00 94.62 108 ILE A O 1
ATOM 881 N N . SER A 1 109 ? 0.781 9.203 -7.488 1.00 94.25 109 SER A N 1
ATOM 882 C CA . SER A 1 109 ? 0.810 10.669 -7.526 1.00 94.25 109 SER A CA 1
ATOM 883 C C . SER A 1 109 ? -0.314 11.307 -6.699 1.00 94.25 109 SER A C 1
ATOM 885 O O . SER A 1 109 ? -0.179 12.433 -6.224 1.00 94.25 109 SER A O 1
ATOM 887 N N . LYS A 1 110 ? -1.428 10.592 -6.492 1.00 95.44 110 LYS A N 1
ATOM 888 C CA . LYS A 1 110 ? -2.588 11.055 -5.712 1.00 95.44 110 LYS A CA 1
ATOM 889 C C . LYS A 1 110 ? -2.509 10.674 -4.232 1.00 95.44 110 LYS A C 1
ATOM 891 O O . LYS A 1 110 ? -3.412 11.037 -3.477 1.00 95.44 110 LYS A O 1
ATOM 896 N N . ILE A 1 111 ? -1.452 9.978 -3.800 1.00 95.56 111 ILE A N 1
ATOM 897 C CA . ILE A 1 111 ? -1.343 9.441 -2.437 1.00 95.56 111 ILE A CA 1
ATOM 898 C C . ILE A 1 111 ? -1.485 10.530 -1.370 1.00 95.56 111 ILE A C 1
ATOM 900 O O . ILE A 1 111 ? -2.256 10.372 -0.432 1.00 95.56 111 ILE A O 1
ATOM 904 N N . ASP A 1 112 ? -0.828 11.674 -1.558 1.00 94.62 112 ASP A N 1
ATOM 905 C CA . ASP A 1 112 ? -0.854 12.772 -0.588 1.00 94.62 112 ASP A CA 1
ATOM 906 C C . ASP A 1 112 ? -2.242 13.406 -0.438 1.00 94.62 112 ASP A C 1
ATOM 908 O O . ASP A 1 112 ? -2.546 13.948 0.616 1.00 94.62 112 ASP A O 1
ATOM 912 N N . LYS A 1 113 ? -3.090 13.302 -1.467 1.00 94.69 113 LYS A N 1
ATOM 913 C CA . LYS A 1 113 ? -4.461 13.820 -1.449 1.00 94.69 113 LYS A CA 1
ATOM 914 C C . LYS A 1 113 ? -5.450 12.827 -0.833 1.00 94.69 113 LYS A C 1
ATOM 916 O O . LYS A 1 113 ? -6.398 13.240 -0.178 1.00 94.69 113 LYS A O 1
ATOM 921 N N . LEU A 1 114 ? -5.259 11.528 -1.072 1.00 95.75 114 LEU A N 1
ATOM 922 C CA . LEU A 1 114 ? -6.210 10.488 -0.664 1.00 95.75 114 LEU A CA 1
ATOM 923 C C . LEU A 1 114 ? -5.895 9.902 0.717 1.00 95.75 114 LEU A C 1
ATOM 925 O O . LEU A 1 114 ? -6.811 9.574 1.468 1.00 95.75 114 LEU A O 1
ATOM 929 N N . MET A 1 115 ? -4.624 9.799 1.104 1.00 94.88 115 MET A N 1
ATOM 930 C CA . MET A 1 115 ? -4.249 9.183 2.380 1.00 94.88 115 MET A CA 1
ATOM 931 C C . MET A 1 115 ? -4.850 9.863 3.614 1.00 94.88 115 MET A C 1
ATOM 933 O O . MET A 1 115 ? -5.288 9.120 4.493 1.00 94.88 115 MET A O 1
ATOM 937 N N . PRO A 1 116 ? -4.950 11.208 3.708 1.00 94.75 116 PRO A N 1
ATOM 938 C CA . PRO A 1 116 ? -5.643 11.844 4.825 1.00 94.75 116 PRO A CA 1
ATOM 939 C C . PRO A 1 116 ? -7.073 11.316 4.995 1.00 94.75 116 PRO A C 1
ATOM 941 O O . PRO A 1 116 ? -7.431 10.893 6.087 1.00 94.75 116 PRO A O 1
ATOM 944 N N . THR A 1 117 ? -7.838 11.205 3.903 1.00 93.75 117 THR A N 1
ATOM 945 C CA . THR A 1 117 ? -9.216 10.675 3.939 1.00 93.75 117 THR A CA 1
ATOM 946 C C . THR A 1 117 ? -9.294 9.184 4.279 1.00 93.75 117 THR A C 1
ATOM 948 O O . THR A 1 117 ? -10.254 8.739 4.897 1.00 93.75 117 THR A O 1
ATOM 951 N N . LEU A 1 118 ? -8.278 8.391 3.915 1.00 93.88 118 LEU A N 1
ATOM 952 C CA . LEU A 1 118 ? -8.235 6.955 4.226 1.00 93.88 118 LEU A CA 1
ATOM 953 C C . LEU A 1 118 ? -7.850 6.678 5.689 1.00 93.88 118 LEU A C 1
ATOM 955 O O . LEU A 1 118 ? -8.210 5.634 6.236 1.00 93.88 118 LEU A O 1
ATOM 959 N N . ILE A 1 119 ? -7.085 7.586 6.300 1.00 94.31 119 ILE A N 1
ATOM 960 C CA . ILE A 1 119 ? -6.624 7.504 7.694 1.00 94.31 119 ILE A CA 1
ATOM 961 C C . ILE A 1 119 ? -7.617 8.186 8.648 1.00 94.31 119 ILE A C 1
ATOM 963 O O . ILE A 1 119 ? -7.636 7.880 9.841 1.00 94.31 119 ILE A O 1
ATOM 967 N N . GLU A 1 120 ? -8.441 9.102 8.147 1.00 92.00 120 GLU A N 1
ATOM 968 C CA . GLU A 1 120 ? -9.421 9.832 8.943 1.00 92.00 120 GLU A CA 1
ATOM 969 C C . GLU A 1 120 ? -10.330 8.889 9.748 1.00 92.00 120 GLU A C 1
ATOM 971 O O . GLU A 1 120 ? -10.770 7.832 9.289 1.00 92.00 120 GLU A O 1
ATOM 976 N N . GLY A 1 121 ? -10.555 9.240 11.015 1.00 90.25 121 GLY A N 1
ATOM 977 C CA . GLY A 1 121 ? -11.339 8.432 11.948 1.00 90.25 121 GLY A CA 1
ATOM 978 C C . GLY A 1 121 ? -10.647 7.163 12.465 1.00 90.25 121 GLY A C 1
ATOM 979 O O . GLY A 1 121 ? -11.183 6.539 13.384 1.00 90.25 121 GLY A O 1
ATOM 980 N N . LYS A 1 122 ? -9.465 6.777 11.957 1.00 94.00 122 LYS A N 1
ATOM 981 C CA . LYS A 1 122 ? -8.703 5.620 12.461 1.00 94.00 122 LYS A CA 1
ATOM 982 C C . LYS A 1 122 ? -7.955 5.966 13.744 1.00 94.00 122 LYS A C 1
ATOM 984 O O . LYS A 1 122 ? -7.319 7.010 13.857 1.00 94.00 122 LYS A O 1
ATOM 989 N N . LYS A 1 123 ? -8.009 5.061 14.725 1.00 94.12 123 LYS A N 1
ATOM 990 C CA . LYS A 1 123 ? -7.337 5.230 16.026 1.00 94.12 123 LYS A CA 1
ATOM 991 C C . LYS A 1 123 ? -5.875 4.802 15.984 1.00 94.12 123 LYS A C 1
ATOM 993 O O . LYS A 1 123 ? -5.053 5.366 16.696 1.00 94.12 123 LYS A O 1
ATOM 998 N N . ASN A 1 124 ? -5.563 3.803 15.161 1.00 95.44 124 ASN A N 1
ATOM 999 C CA . ASN A 1 124 ? -4.265 3.141 15.152 1.00 95.44 124 ASN A CA 1
ATOM 1000 C C . ASN A 1 124 ? -3.681 3.110 13.738 1.00 95.44 124 ASN A C 1
ATOM 1002 O O . ASN A 1 124 ? -4.343 2.656 12.808 1.00 95.44 124 ASN A O 1
ATOM 1006 N N . ILE A 1 125 ? -2.430 3.543 13.580 1.00 95.38 125 ILE A N 1
ATOM 1007 C CA . ILE A 1 125 ? -1.703 3.491 12.304 1.00 95.38 125 ILE A CA 1
ATOM 1008 C C . ILE A 1 125 ? -0.482 2.591 12.491 1.00 95.38 125 ILE A C 1
ATOM 1010 O O . ILE A 1 125 ? 0.430 2.922 13.247 1.00 95.38 125 ILE A O 1
ATOM 1014 N N . TYR A 1 126 ? -0.454 1.464 11.785 1.00 95.31 126 TYR A N 1
ATOM 1015 C CA . TYR A 1 126 ? 0.679 0.547 11.752 1.00 95.31 126 TYR A CA 1
ATOM 1016 C C . TYR A 1 126 ? 1.512 0.806 10.504 1.00 95.31 126 TYR A C 1
ATOM 1018 O O . TYR A 1 126 ? 1.022 0.720 9.381 1.00 95.31 126 TYR A O 1
ATOM 1026 N N . PHE A 1 127 ? 2.792 1.092 10.690 1.00 93.50 127 PHE A N 1
ATOM 1027 C CA . PHE A 1 127 ? 3.750 1.236 9.602 1.00 93.50 127 PHE A CA 1
ATOM 1028 C C . PHE A 1 127 ? 5.147 0.879 10.106 1.00 93.50 127 PHE A C 1
ATOM 1030 O O . PHE A 1 127 ? 5.414 0.891 11.309 1.00 93.50 127 PHE A O 1
ATOM 1037 N N . SER A 1 128 ? 6.059 0.566 9.191 1.00 86.75 128 SER A N 1
ATOM 1038 C CA . SER A 1 128 ? 7.460 0.368 9.557 1.00 86.75 128 SER A CA 1
ATOM 1039 C C . SER A 1 128 ? 8.165 1.724 9.671 1.00 86.75 128 SER A C 1
ATOM 1041 O O . SER A 1 128 ? 8.217 2.482 8.705 1.00 86.75 128 SER A O 1
ATOM 1043 N N . MET A 1 129 ? 8.735 2.051 10.836 1.00 79.12 129 MET A N 1
ATOM 1044 C CA . MET A 1 129 ? 9.511 3.294 10.995 1.00 79.12 129 MET A CA 1
ATOM 1045 C C . MET A 1 129 ? 10.781 3.310 10.136 1.00 79.12 129 MET A C 1
ATOM 1047 O O . MET A 1 129 ? 11.194 4.377 9.689 1.00 79.12 129 MET A O 1
ATOM 1051 N N . SER A 1 130 ? 11.362 2.137 9.871 1.00 78.94 130 SER A N 1
ATOM 1052 C CA . SER A 1 130 ? 12.480 1.947 8.940 1.00 78.94 130 SER A CA 1
ATOM 1053 C C . SER A 1 130 ? 12.022 1.774 7.489 1.00 78.94 130 SER A C 1
ATOM 1055 O O . SER A 1 130 ? 12.817 1.375 6.636 1.00 78.94 130 SER A O 1
ATOM 1057 N N . SER A 1 131 ? 10.744 2.047 7.197 1.00 72.19 131 SER A N 1
ATOM 1058 C CA . SER A 1 131 ? 10.194 1.877 5.859 1.00 72.19 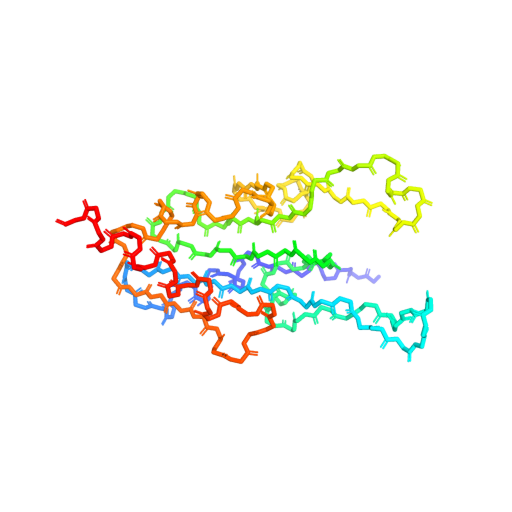131 SER A CA 1
ATOM 1059 C C . SER A 1 131 ? 10.985 2.695 4.834 1.00 72.19 131 SER A C 1
ATOM 1061 O O . SER A 1 131 ? 11.294 3.866 5.084 1.00 72.19 131 SER A O 1
ATOM 1063 N N . PRO A 1 132 ? 11.251 2.120 3.649 1.00 66.06 132 PRO A N 1
ATOM 1064 C CA . PRO A 1 132 ? 11.778 2.869 2.516 1.00 66.06 132 PRO A CA 1
ATOM 1065 C C . PRO A 1 132 ? 10.855 4.042 2.126 1.00 66.06 132 PRO A C 1
ATOM 1067 O O . PRO A 1 132 ? 9.707 4.136 2.573 1.00 66.06 132 PRO A O 1
ATOM 1070 N N . GLN A 1 133 ? 11.378 4.947 1.290 1.00 69.44 133 GLN A N 1
ATOM 1071 C CA . GLN A 1 133 ? 10.648 6.072 0.674 1.00 69.44 133 GLN A CA 1
ATOM 1072 C C . GLN A 1 133 ? 10.160 7.178 1.627 1.00 69.44 133 GLN A C 1
ATOM 1074 O O . GLN A 1 133 ? 9.260 7.948 1.287 1.00 69.44 133 GLN A O 1
ATOM 1079 N N . GLY A 1 134 ? 10.738 7.288 2.828 1.00 79.00 134 GLY A N 1
ATOM 1080 C CA . GLY A 1 134 ? 10.400 8.376 3.752 1.00 79.00 134 GLY A CA 1
ATOM 1081 C C . GLY A 1 134 ? 8.949 8.328 4.245 1.00 79.00 134 GLY A C 1
ATOM 1082 O O . GLY A 1 134 ? 8.389 9.363 4.610 1.00 79.00 134 GLY A O 1
ATOM 1083 N N . LEU A 1 135 ? 8.342 7.133 4.274 1.00 85.00 135 LEU A N 1
ATOM 1084 C CA . LEU A 1 135 ? 6.942 6.923 4.656 1.00 85.00 135 LEU A CA 1
ATOM 1085 C C . LEU A 1 135 ? 6.601 7.561 6.013 1.00 85.00 135 LEU A C 1
ATOM 1087 O O . LEU A 1 135 ? 5.541 8.157 6.160 1.00 85.00 135 LEU A O 1
ATOM 1091 N N . ASN A 1 136 ? 7.520 7.514 6.982 1.00 87.62 136 ASN A N 1
ATOM 1092 C CA . ASN A 1 136 ? 7.353 8.161 8.288 1.00 87.62 136 ASN A CA 1
ATOM 1093 C C . ASN A 1 136 ? 7.082 9.676 8.162 1.00 87.62 136 ASN A C 1
ATOM 1095 O O . ASN A 1 136 ? 6.180 10.210 8.805 1.00 87.62 136 ASN A O 1
ATOM 1099 N N . GLY A 1 137 ? 7.823 10.371 7.290 1.00 89.88 137 GLY A N 1
ATOM 1100 C CA . GLY A 1 137 ? 7.613 11.796 7.024 1.00 89.88 137 GLY A CA 1
ATOM 1101 C C . GLY A 1 137 ? 6.246 12.068 6.394 1.00 89.88 137 GLY A C 1
ATOM 1102 O O . GLY A 1 137 ? 5.544 12.983 6.824 1.00 89.88 137 GLY A O 1
ATOM 1103 N N . LYS A 1 138 ? 5.833 11.225 5.439 1.00 91.50 138 LYS A N 1
ATOM 1104 C CA . LYS A 1 138 ? 4.510 11.313 4.804 1.00 91.50 138 LYS A CA 1
ATOM 1105 C C . LYS A 1 138 ? 3.372 11.089 5.803 1.00 91.50 138 LYS A C 1
ATOM 1107 O O . LYS A 1 138 ? 2.468 11.910 5.880 1.0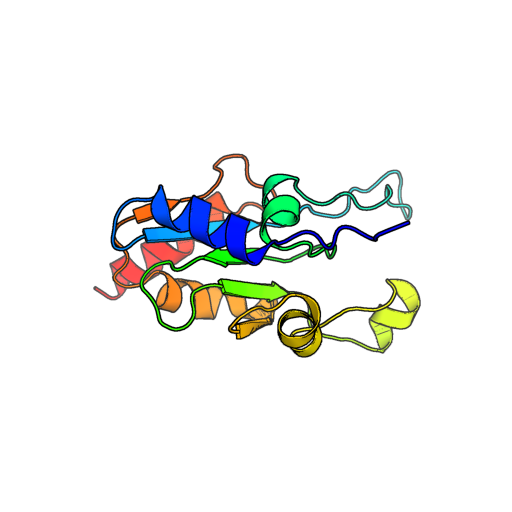0 91.50 138 LYS A O 1
ATOM 1112 N N . ILE A 1 139 ? 3.461 10.054 6.640 1.00 92.38 139 ILE A N 1
ATOM 1113 C CA . ILE A 1 139 ? 2.453 9.764 7.672 1.00 92.38 139 ILE A CA 1
ATOM 1114 C C . ILE A 1 139 ? 2.318 10.934 8.644 1.00 92.38 139 ILE A C 1
ATOM 1116 O O . ILE A 1 139 ? 1.203 11.366 8.927 1.00 92.38 139 ILE A O 1
ATOM 1120 N N . ARG A 1 140 ? 3.435 11.502 9.116 1.00 91.88 140 ARG A N 1
ATOM 1121 C CA . ARG A 1 140 ? 3.402 12.698 9.974 1.00 91.88 140 ARG A CA 1
ATOM 1122 C C . ARG A 1 140 ? 2.703 13.872 9.289 1.00 91.88 140 ARG A C 1
ATOM 1124 O O . ARG A 1 140 ? 1.904 14.547 9.932 1.00 91.88 140 ARG A O 1
ATOM 1131 N N . LYS A 1 141 ? 2.981 14.104 8.002 1.00 93.69 141 LYS A N 1
ATOM 1132 C CA . LYS A 1 141 ? 2.327 15.151 7.204 1.00 93.69 141 LYS A CA 1
ATOM 1133 C C . LYS A 1 141 ? 0.811 14.929 7.135 1.00 93.69 141 LYS A C 1
ATOM 1135 O O . LYS A 1 141 ? 0.076 15.842 7.498 1.00 93.69 141 LYS A O 1
ATOM 1140 N N . TRP A 1 142 ? 0.356 13.730 6.767 1.00 94.88 142 TRP A N 1
ATOM 1141 C CA . TRP A 1 142 ? -1.075 13.411 6.652 1.00 94.88 142 TRP A CA 1
ATOM 1142 C C . TRP A 1 142 ? -1.809 13.511 7.994 1.00 94.88 142 TRP A C 1
ATOM 1144 O O . TRP A 1 142 ? -2.880 14.102 8.073 1.00 94.88 142 TRP A O 1
ATOM 1154 N N . VAL A 1 143 ? -1.216 13.004 9.080 1.00 93.50 143 VAL A N 1
ATOM 1155 C CA . VAL A 1 143 ? -1.811 13.108 10.425 1.00 93.50 143 VAL A CA 1
ATOM 1156 C C . VAL A 1 143 ? -1.924 14.566 10.873 1.00 93.50 143 VAL A C 1
ATOM 1158 O O . VAL A 1 143 ? -2.930 14.955 11.462 1.00 93.50 143 VAL A O 1
ATOM 1161 N N . ASN A 1 144 ? -0.914 15.391 10.590 1.00 93.25 144 ASN A N 1
ATOM 1162 C CA . ASN A 1 144 ? -0.963 16.816 10.913 1.00 93.25 144 ASN A CA 1
ATOM 1163 C C . ASN A 1 144 ? -2.020 17.566 10.094 1.00 93.25 144 ASN A C 1
ATOM 1165 O O . ASN A 1 144 ? -2.589 18.529 10.594 1.00 93.25 144 ASN A O 1
ATOM 1169 N N . GLU A 1 145 ? -2.280 17.146 8.858 1.00 93.06 145 GLU A N 1
ATOM 1170 C CA . GLU A 1 145 ? -3.338 17.711 8.018 1.00 93.06 145 GLU A CA 1
ATOM 1171 C C . GLU A 1 145 ? -4.729 17.411 8.588 1.00 93.06 145 GLU A C 1
ATOM 1173 O O . GLU A 1 145 ? -5.522 18.331 8.762 1.00 93.06 145 GLU A O 1
ATOM 1178 N N . ILE A 1 146 ? -4.980 16.164 9.004 1.00 91.69 146 ILE A N 1
ATOM 1179 C CA . ILE A 1 146 ? -6.237 15.774 9.667 1.00 91.69 146 ILE A CA 1
ATOM 1180 C C . ILE A 1 146 ? -6.450 16.599 10.945 1.00 91.69 146 ILE A C 1
ATOM 1182 O O . ILE A 1 146 ? -7.527 17.147 11.162 1.00 91.69 146 ILE A O 1
ATOM 1186 N N . ARG A 1 147 ? -5.399 16.758 11.762 1.00 89.38 147 ARG A N 1
ATOM 1187 C CA . ARG A 1 147 ? -5.446 17.541 13.011 1.00 89.38 147 ARG A CA 1
ATOM 1188 C C . ARG A 1 147 ? -5.700 19.036 12.818 1.00 89.38 147 ARG A C 1
ATOM 1190 O O . ARG A 1 147 ? -6.055 19.689 13.785 1.00 89.38 147 ARG A O 1
ATOM 1197 N N . LYS A 1 148 ? -5.451 19.596 11.631 1.00 89.12 148 LYS A N 1
ATOM 1198 C CA . LYS A 1 148 ? -5.773 21.003 11.335 1.00 89.12 148 LYS A CA 1
ATOM 1199 C C . LYS A 1 148 ? -7.241 21.197 10.966 1.00 89.12 148 LYS A C 1
ATOM 1201 O O . LYS A 1 148 ? -7.751 22.298 11.126 1.00 89.12 148 LYS A O 1
ATOM 1206 N N . ASN A 1 149 ? -7.873 20.151 10.439 1.00 75.69 149 ASN A N 1
ATOM 1207 C CA . ASN A 1 149 ? -9.248 20.179 9.947 1.00 75.69 149 ASN A CA 1
ATOM 1208 C C . ASN A 1 149 ? -10.266 19.663 10.985 1.00 75.69 149 ASN A C 1
ATOM 1210 O O . ASN A 1 149 ? -11.461 19.699 10.707 1.00 75.69 149 ASN A O 1
ATOM 1214 N N . THR A 1 150 ? -9.797 19.179 12.143 1.00 57.81 150 THR A N 1
ATOM 1215 C CA . THR A 1 150 ? -10.605 18.768 13.309 1.00 57.81 150 THR A CA 1
ATOM 1216 C C . THR A 1 150 ? -10.457 19.796 14.419 1.00 57.81 150 THR A C 1
ATOM 1218 O O . THR A 1 150 ? -11.488 20.173 15.013 1.00 57.81 150 THR A O 1
#

Secondary structure (DSSP, 8-state):
-------HHHHHHHHHTTSPSSEEEEEEPPPP-EEETTEEPPP---HHHHHHH----SS-EEEE-TTSSS-EEEEEPPP-HHHHHHH----HHHHHHHTT--SEEEEGGGHHHHHHHHHTT-SEEEE-TT-GGGHHHHHHHHHHHHHHH-

Sequence (150 aa):
MVEQKIDYFTRRELLSKKVQKNSVIILASSSPKNRNSDSNYPFRQNSNFLYLSGYEEPDSVLVLRPEDKEKFIIFCRDRNPNSEQWDGFRSGQEGAVEDIGADNAFSISKIDKLMPTLIEGKKNIYFSMSSPQGLNGKIRKWVNEIRKNT

Organism: NCBI:txid408172

Foldseek 3Di:
DPPPDQDLVVVLLVVLVVDDPLEKEKAAWDDWAPDDDPDTDDQDIDPVCCSNFVDRDHLKMWMAGSPDPQGIEMADAADDPVVCVPVNDDCHFVNSCVVRVGPGYHHSVCCLVCVLVVCPPGPYYHYDPPGPPPVVVSVVVSVVVNVVVD

InterPro domains:
  IPR007865 Aminopeptidase P, N-terminal [PF05195] (8-126)
  IPR007865 Aminopeptidase P, N-terminal [SM01011] (3-136)
  IPR029149 Creatinase/Aminopeptidase P/Spt16, N-terminal [G3DSA:3.40.350.10] (4-150)
  IPR029149 Creatinase/Aminopeptidase P/Spt16, N-terminal [SSF53092] (8-149)
  IPR052433 Xaa-Pro dipeptidase-like [PTHR43226] (6-121)

Radius of gyration: 16.04 Å; chains: 1; bounding box: 42×51×41 Å

pLDDT: mean 90.08, std 9.71, range [37.53, 97.69]